Protein AF-A0A839NJA0-F1 (afdb_monomer)

Structure (mmCIF, N/CA/C/O backbone):
data_AF-A0A839NJA0-F1
#
_entry.id   AF-A0A839NJA0-F1
#
loop_
_atom_site.group_PDB
_atom_site.id
_atom_site.type_symbol
_atom_site.label_atom_id
_atom_site.label_alt_id
_atom_site.label_comp_id
_atom_site.label_asym_id
_atom_site.label_entity_id
_atom_site.label_seq_id
_atom_site.pdbx_PDB_ins_code
_atom_site.Cartn_x
_atom_site.Cartn_y
_atom_site.Cartn_z
_atom_site.occupancy
_atom_site.B_iso_or_equiv
_atom_site.auth_seq_id
_atom_site.auth_comp_id
_atom_site.auth_asym_id
_atom_site.auth_atom_id
_atom_site.pdbx_PDB_model_num
ATOM 1 N N . MET A 1 1 ? -8.822 -13.027 13.072 1.00 60.00 1 MET A N 1
ATOM 2 C CA . MET A 1 1 ? -7.854 -13.187 14.183 1.00 60.00 1 MET A CA 1
ATOM 3 C C . MET A 1 1 ? -7.879 -11.912 15.016 1.00 60.00 1 MET A C 1
ATOM 5 O O . MET A 1 1 ? -8.161 -10.870 14.441 1.00 60.00 1 MET A O 1
ATOM 9 N N . LYS A 1 2 ? -7.689 -11.961 16.341 1.00 80.00 2 LYS A N 1
ATOM 10 C CA . LYS A 1 2 ? -7.627 -10.733 17.152 1.00 80.00 2 LYS A CA 1
ATOM 11 C C . LYS A 1 2 ? -6.166 -10.297 17.238 1.00 80.00 2 LYS A C 1
ATOM 13 O O . LYS A 1 2 ? -5.388 -11.033 17.831 1.00 80.00 2 LYS A O 1
ATOM 18 N N . ILE A 1 3 ? -5.838 -9.144 16.656 1.00 85.81 3 ILE A N 1
ATOM 19 C CA . ILE A 1 3 ? -4.495 -8.551 16.714 1.00 85.81 3 ILE A CA 1
ATOM 20 C C . ILE A 1 3 ? -4.146 -8.260 18.179 1.00 85.81 3 ILE A C 1
ATOM 22 O O . ILE A 1 3 ? -4.942 -7.666 18.917 1.00 85.81 3 ILE A O 1
ATOM 26 N N . THR A 1 4 ? -2.989 -8.741 18.619 1.00 93.62 4 THR A N 1
ATOM 27 C CA . THR A 1 4 ? -2.439 -8.460 19.947 1.00 93.62 4 THR A CA 1
ATOM 28 C C . THR A 1 4 ? -1.888 -7.036 20.021 1.00 93.62 4 THR A C 1
ATOM 30 O O . THR A 1 4 ? -1.694 -6.363 19.015 1.00 93.62 4 THR A O 1
ATOM 33 N N . THR A 1 5 ? -1.631 -6.534 21.229 1.00 92.94 5 THR A N 1
ATOM 34 C CA . THR A 1 5 ? -1.050 -5.191 21.389 1.00 92.94 5 THR A CA 1
ATOM 35 C C . THR A 1 5 ? 0.346 -5.083 20.776 1.00 92.94 5 THR A C 1
ATOM 37 O O . THR A 1 5 ? 0.680 -4.024 20.263 1.00 92.94 5 THR A O 1
ATOM 40 N N . GLU A 1 6 ? 1.135 -6.157 20.825 1.00 95.19 6 GLU A N 1
ATOM 41 C CA . GLU A 1 6 ? 2.476 -6.213 20.236 1.00 95.19 6 GLU A CA 1
ATOM 42 C C . GLU A 1 6 ? 2.399 -6.176 18.706 1.00 95.19 6 GLU A C 1
ATOM 44 O O . GLU A 1 6 ? 2.887 -5.222 18.111 1.00 95.19 6 GLU A O 1
ATOM 49 N N . GLU A 1 7 ? 1.636 -7.091 18.091 1.00 95.00 7 GLU A N 1
ATOM 50 C CA . GLU A 1 7 ? 1.405 -7.103 16.635 1.00 95.00 7 GLU A CA 1
ATOM 51 C C . GLU A 1 7 ? 0.850 -5.765 16.130 1.00 95.00 7 GLU A C 1
ATOM 53 O O . GLU A 1 7 ? 1.221 -5.294 15.061 1.00 95.00 7 GLU A O 1
ATOM 58 N N . PHE A 1 8 ? -0.022 -5.113 16.905 1.00 95.38 8 PHE A N 1
ATOM 59 C CA . PHE A 1 8 ? -0.532 -3.795 16.541 1.00 95.38 8 PHE A CA 1
ATOM 60 C C . PHE A 1 8 ? 0.585 -2.749 16.431 1.00 95.38 8 PHE A C 1
ATOM 62 O O . PHE A 1 8 ? 0.567 -1.943 15.502 1.00 95.38 8 PHE A O 1
ATOM 69 N N . GLN A 1 9 ? 1.524 -2.716 17.385 1.00 96.81 9 GLN A N 1
ATOM 70 C CA . GLN A 1 9 ? 2.631 -1.756 17.342 1.00 96.81 9 GLN A CA 1
ATOM 71 C C . GLN A 1 9 ? 3.604 -2.085 16.212 1.00 96.81 9 GLN A C 1
ATOM 73 O O . GLN A 1 9 ? 4.025 -1.164 15.516 1.00 96.81 9 GLN A O 1
ATOM 78 N N . ASP A 1 10 ? 3.895 -3.367 15.994 1.00 96.81 10 ASP A N 1
ATOM 79 C CA . ASP A 1 10 ? 4.786 -3.813 14.922 1.00 96.81 10 ASP A CA 1
ATOM 80 C C . ASP A 1 10 ? 4.216 -3.450 13.549 1.00 96.81 10 ASP A C 1
ATOM 82 O O . ASP A 1 10 ? 4.881 -2.791 12.755 1.00 96.81 10 ASP A O 1
ATOM 86 N N . TYR A 1 11 ? 2.943 -3.769 13.297 1.00 97.12 11 TYR A N 1
ATOM 87 C CA . TYR A 1 11 ? 2.279 -3.409 12.044 1.00 97.12 11 TYR A CA 1
ATOM 88 C C . TYR A 1 11 ? 2.150 -1.902 11.865 1.00 97.12 11 TYR A C 1
ATOM 90 O O . TYR A 1 11 ? 2.289 -1.399 10.754 1.00 97.12 11 TYR A O 1
ATOM 98 N N . LYS A 1 12 ? 1.889 -1.153 12.941 1.00 97.06 12 LYS A N 1
ATOM 99 C CA . LYS A 1 12 ? 1.868 0.308 12.866 1.00 97.06 12 LYS A CA 1
ATOM 100 C C . LYS A 1 12 ? 3.231 0.850 12.428 1.00 97.06 12 LYS A C 1
ATOM 102 O O . LYS A 1 12 ? 3.269 1.696 11.537 1.00 97.06 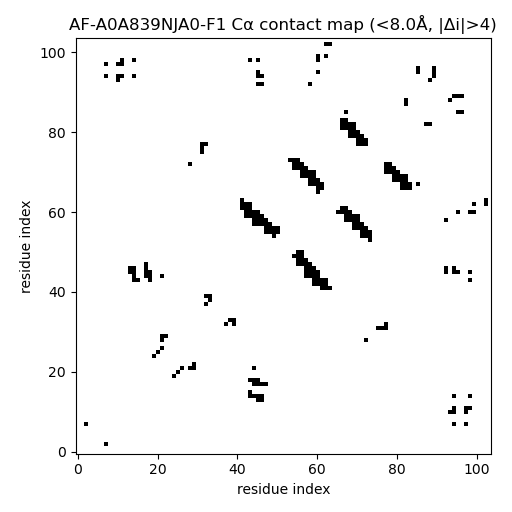12 LYS A O 1
ATOM 107 N N . LEU A 1 13 ? 4.311 0.376 13.049 1.00 97.69 13 LEU A N 1
ATOM 108 C CA . LEU A 1 13 ? 5.670 0.790 12.710 1.00 97.69 13 LEU A CA 1
ATOM 109 C C . LEU A 1 13 ? 6.006 0.421 11.260 1.00 97.69 13 LEU A C 1
ATOM 111 O O . LEU A 1 13 ? 6.471 1.274 10.514 1.00 97.69 13 LEU A O 1
ATOM 115 N N . GLU A 1 14 ? 5.680 -0.801 10.839 1.00 97.56 14 GLU A N 1
ATOM 116 C CA . GLU A 1 14 ? 5.881 -1.269 9.466 1.00 97.56 14 GLU A CA 1
ATOM 117 C C . GLU A 1 14 ? 5.173 -0.364 8.445 1.00 97.56 14 GLU A C 1
ATOM 119 O O . GLU A 1 14 ? 5.789 0.079 7.478 1.00 97.56 14 GLU A O 1
ATOM 124 N N . ILE A 1 15 ? 3.902 -0.014 8.674 1.00 97.50 15 ILE A N 1
ATOM 125 C CA . ILE A 1 15 ? 3.154 0.894 7.790 1.00 97.50 15 ILE A CA 1
ATOM 126 C C . ILE A 1 15 ? 3.828 2.273 7.716 1.00 97.50 15 ILE A C 1
ATOM 128 O O . ILE A 1 15 ? 3.898 2.874 6.639 1.00 97.50 15 ILE A O 1
ATOM 132 N N . GLU A 1 16 ? 4.291 2.806 8.851 1.00 97.19 16 GLU A N 1
ATOM 133 C CA . GLU A 1 16 ? 4.969 4.105 8.920 1.00 97.19 16 GLU A CA 1
ATOM 134 C C . GLU A 1 16 ? 6.290 4.084 8.137 1.00 97.19 16 GLU A C 1
ATOM 136 O O . GLU A 1 16 ? 6.534 4.983 7.328 1.00 97.19 16 GLU A O 1
ATOM 141 N N . GLU A 1 17 ? 7.098 3.039 8.315 1.00 97.81 17 GLU A N 1
ATOM 142 C CA . GLU A 1 17 ? 8.369 2.842 7.617 1.00 97.81 17 GLU A CA 1
ATOM 143 C C . GLU A 1 17 ? 8.164 2.645 6.111 1.00 97.81 17 GLU A C 1
ATOM 145 O O . GLU A 1 17 ? 8.763 3.367 5.313 1.00 97.81 17 GLU A O 1
ATOM 150 N N . LEU A 1 18 ? 7.261 1.750 5.703 1.00 98.06 18 LEU A N 1
ATOM 151 C CA . LEU A 1 18 ? 6.937 1.509 4.294 1.00 98.06 18 LEU A CA 1
ATOM 152 C C . LEU A 1 18 ? 6.403 2.769 3.608 1.00 98.06 18 LEU A C 1
ATOM 154 O O . LEU A 1 18 ? 6.801 3.098 2.488 1.00 98.06 18 LEU A O 1
ATOM 158 N N . THR A 1 19 ? 5.523 3.514 4.280 1.00 97.38 19 THR A N 1
ATOM 159 C CA . THR A 1 19 ? 4.992 4.769 3.735 1.00 97.3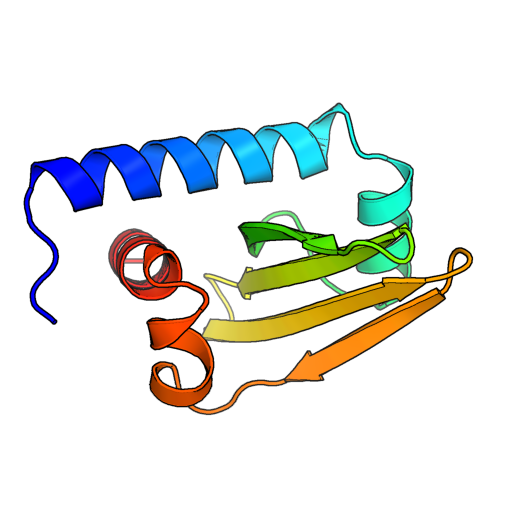8 19 THR A CA 1
ATOM 160 C C . THR A 1 19 ? 6.101 5.818 3.603 1.00 97.38 19 THR A C 1
ATOM 162 O O . THR A 1 19 ? 6.158 6.528 2.596 1.00 97.38 19 THR A O 1
ATOM 165 N N . ALA A 1 20 ? 7.018 5.898 4.572 1.00 97.50 20 ALA A N 1
ATOM 166 C CA . ALA A 1 20 ? 8.167 6.796 4.504 1.00 97.50 20 ALA A CA 1
ATOM 167 C C . ALA A 1 20 ? 9.132 6.421 3.367 1.00 97.50 20 ALA A C 1
ATOM 169 O O . ALA A 1 20 ? 9.566 7.313 2.632 1.00 97.50 20 ALA A O 1
ATOM 170 N N . LEU A 1 21 ? 9.419 5.130 3.174 1.00 97.94 21 LEU A N 1
ATOM 171 C CA . LEU A 1 21 ? 10.233 4.624 2.065 1.00 97.94 21 LEU A CA 1
ATOM 172 C C . LEU A 1 21 ? 9.594 4.966 0.718 1.00 97.94 21 LEU A C 1
ATOM 174 O O . LEU A 1 21 ? 10.253 5.544 -0.147 1.00 97.94 21 LEU A O 1
ATOM 178 N N . LEU A 1 22 ? 8.288 4.726 0.562 1.00 97.69 22 LEU A N 1
ATOM 179 C CA . LEU A 1 22 ? 7.551 5.100 -0.646 1.00 97.69 22 LEU A CA 1
ATOM 180 C C . LEU A 1 22 ? 7.637 6.604 -0.940 1.00 97.69 22 LEU A C 1
ATOM 182 O O . LEU A 1 22 ? 7.723 7.023 -2.094 1.00 97.69 22 LEU A O 1
ATOM 186 N N . HIS A 1 23 ? 7.595 7.449 0.090 1.00 96.25 23 HIS A N 1
ATOM 187 C CA . HIS A 1 23 ? 7.614 8.899 -0.098 1.00 96.25 23 HIS A CA 1
ATOM 188 C C . HIS A 1 23 ? 9.002 9.452 -0.414 1.00 96.25 23 HIS A C 1
ATOM 190 O O . HIS A 1 23 ? 9.085 10.409 -1.197 1.00 96.25 23 HIS A O 1
ATOM 196 N N . ASN A 1 24 ? 10.051 8.869 0.168 1.00 97.12 24 ASN A N 1
ATOM 197 C CA . ASN A 1 24 ? 11.382 9.475 0.229 1.00 97.12 24 ASN A CA 1
ATOM 198 C C . ASN A 1 24 ? 12.476 8.706 -0.521 1.00 97.12 24 ASN A C 1
ATOM 200 O O . ASN A 1 24 ? 13.505 9.307 -0.818 1.00 97.12 24 ASN A O 1
ATOM 204 N N . GLU A 1 25 ? 12.280 7.420 -0.816 1.00 97.38 25 GLU A N 1
ATOM 205 C CA . GLU A 1 25 ? 13.335 6.552 -1.358 1.00 97.38 25 GLU A CA 1
ATOM 206 C C . GLU A 1 25 ? 12.888 5.790 -2.612 1.00 97.38 25 GLU A C 1
ATOM 208 O O . GLU A 1 25 ? 13.611 5.766 -3.609 1.00 97.38 25 GLU A O 1
ATOM 213 N N . TRP A 1 26 ? 11.683 5.215 -2.621 1.00 96.75 26 TRP A N 1
ATOM 214 C CA . TRP A 1 26 ? 11.182 4.388 -3.728 1.00 96.75 26 TRP A CA 1
ATOM 215 C C . TRP A 1 26 ? 10.519 5.229 -4.821 1.00 96.75 26 TRP A C 1
ATOM 217 O O . TRP A 1 26 ? 9.323 5.120 -5.104 1.00 96.75 26 TRP A O 1
ATOM 227 N N . PHE A 1 27 ? 11.310 6.110 -5.436 1.00 96.19 27 PHE A N 1
ATOM 228 C CA . PHE A 1 27 ? 10.824 7.077 -6.420 1.00 96.19 27 PHE A CA 1
ATOM 229 C C . PHE A 1 27 ? 10.189 6.433 -7.656 1.00 96.19 27 PHE A C 1
ATOM 231 O O . PHE A 1 27 ? 9.221 6.983 -8.178 1.00 96.19 27 PHE A O 1
ATOM 238 N N . ASP A 1 28 ? 10.683 5.280 -8.107 1.00 95.19 28 ASP A N 1
ATOM 239 C CA . ASP A 1 28 ? 10.135 4.593 -9.282 1.00 95.19 28 ASP A CA 1
ATOM 240 C C . ASP A 1 28 ? 8.704 4.104 -9.016 1.00 95.19 28 ASP A C 1
ATOM 242 O O . ASP A 1 28 ? 7.774 4.495 -9.728 1.00 95.19 28 ASP A O 1
ATOM 246 N N . LEU A 1 29 ? 8.492 3.372 -7.916 1.00 96.44 29 LEU A N 1
ATOM 247 C CA . LEU A 1 29 ? 7.163 2.943 -7.470 1.00 96.44 29 LEU A CA 1
ATOM 248 C C . LEU A 1 29 ? 6.238 4.142 -7.209 1.00 96.44 29 LEU A C 1
ATOM 250 O O . LEU A 1 29 ? 5.097 4.173 -7.677 1.00 96.44 29 LEU A O 1
ATOM 254 N N . LYS A 1 30 ? 6.739 5.175 -6.520 1.00 96.81 30 LYS A N 1
ATOM 255 C CA . LYS A 1 30 ? 6.009 6.427 -6.275 1.00 96.81 30 LYS A CA 1
ATOM 256 C C . LYS A 1 30 ? 5.503 7.053 -7.576 1.00 96.81 30 LYS A C 1
ATOM 258 O O . LYS A 1 30 ? 4.334 7.430 -7.668 1.00 96.81 30 LYS A O 1
ATOM 263 N N . ASN A 1 31 ? 6.367 7.154 -8.583 1.00 96.38 31 ASN A N 1
ATOM 264 C CA . ASN A 1 31 ? 6.031 7.736 -9.878 1.00 96.38 31 ASN A CA 1
ATOM 265 C C . ASN A 1 31 ? 5.020 6.877 -10.646 1.00 96.38 31 ASN A C 1
ATOM 267 O O . ASN A 1 31 ? 4.108 7.436 -11.260 1.00 96.38 31 ASN A O 1
ATOM 271 N N . LEU A 1 32 ? 5.125 5.545 -10.583 1.00 96.81 32 LEU A N 1
ATOM 272 C CA . LEU A 1 32 ? 4.145 4.632 -11.181 1.00 96.81 32 LEU A CA 1
ATOM 273 C C . LEU A 1 32 ? 2.754 4.806 -10.556 1.00 96.81 32 LEU A C 1
ATOM 275 O O . LEU A 1 32 ? 1.763 4.926 -11.281 1.00 96.81 32 LEU A O 1
ATOM 279 N N . ILE A 1 33 ? 2.678 4.889 -9.226 1.00 95.44 33 ILE A N 1
ATOM 280 C CA . ILE A 1 33 ? 1.423 5.083 -8.488 1.00 95.44 33 ILE A CA 1
ATOM 281 C C . ILE A 1 33 ? 0.783 6.439 -8.839 1.00 95.44 33 ILE A C 1
ATOM 283 O O . ILE A 1 33 ? -0.396 6.495 -9.196 1.00 95.44 33 ILE A O 1
ATOM 287 N N . ILE A 1 34 ? 1.561 7.529 -8.815 1.00 95.12 34 ILE A N 1
ATOM 288 C CA . ILE A 1 34 ? 1.068 8.880 -9.147 1.00 95.12 34 ILE A CA 1
ATOM 289 C C . ILE A 1 34 ? 0.603 8.960 -10.607 1.00 95.12 34 ILE A C 1
ATOM 291 O O . ILE A 1 34 ? -0.436 9.556 -10.889 1.00 95.12 34 ILE A O 1
ATOM 295 N N . SER A 1 35 ? 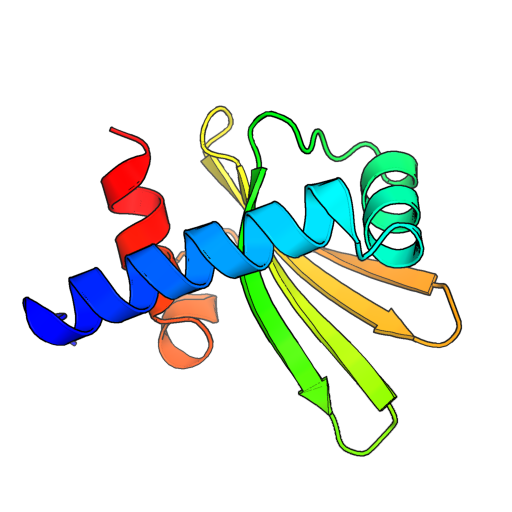1.329 8.329 -11.535 1.00 95.56 35 SER A N 1
ATOM 296 C CA . SER A 1 35 ? 0.973 8.316 -12.964 1.00 95.56 35 SER A CA 1
ATOM 297 C C . SER A 1 35 ? -0.355 7.602 -13.241 1.00 95.56 35 SER A C 1
ATOM 299 O O . SER A 1 35 ? -0.982 7.850 -14.268 1.00 95.56 35 SER A O 1
ATOM 301 N N . ASN A 1 36 ? -0.817 6.765 -12.309 1.00 92.75 36 ASN A N 1
ATOM 302 C CA . ASN A 1 36 ? -2.123 6.109 -12.342 1.00 92.75 36 ASN A CA 1
ATOM 303 C C . ASN A 1 36 ? -3.200 6.862 -11.537 1.00 92.75 36 ASN A C 1
ATOM 305 O O . ASN A 1 36 ? -4.228 6.290 -11.182 1.00 92.75 36 ASN A O 1
ATOM 309 N N . ASN A 1 37 ? -3.000 8.160 -11.285 1.00 91.69 37 ASN A N 1
ATOM 310 C CA . ASN A 1 37 ? -3.936 9.060 -10.600 1.00 91.69 37 ASN A CA 1
ATOM 311 C C . ASN A 1 37 ? -4.232 8.701 -9.133 1.00 91.69 37 ASN A C 1
ATOM 313 O O . ASN A 1 37 ? -5.266 9.101 -8.593 1.00 91.69 37 ASN A O 1
ATOM 317 N N . ILE A 1 38 ? -3.328 7.987 -8.461 1.00 91.25 38 ILE A N 1
ATOM 318 C CA . ILE A 1 38 ? -3.453 7.712 -7.028 1.00 91.25 38 ILE A CA 1
ATOM 319 C C . ILE A 1 38 ? -2.787 8.845 -6.240 1.00 91.25 38 ILE A C 1
ATOM 321 O O . ILE A 1 38 ? -1.607 9.151 -6.419 1.00 91.25 38 ILE A O 1
ATOM 325 N N . ASN A 1 39 ? -3.539 9.461 -5.326 1.00 89.19 39 ASN A N 1
ATOM 326 C CA . ASN A 1 39 ? -3.015 10.500 -4.443 1.00 89.19 39 ASN A CA 1
ATOM 327 C C . ASN A 1 39 ? -2.278 9.886 -3.239 1.00 89.19 39 ASN A C 1
ATOM 329 O O . ASN A 1 39 ? -2.906 9.309 -2.351 1.00 89.19 39 ASN A O 1
ATOM 333 N N . LEU A 1 40 ? -0.959 10.071 -3.175 1.00 90.88 40 LEU A N 1
ATOM 334 C CA . LEU A 1 40 ? -0.112 9.537 -2.104 1.00 90.88 40 LEU A CA 1
ATOM 335 C C . LEU A 1 40 ? -0.118 10.334 -0.793 1.00 90.88 40 LEU A C 1
ATOM 337 O O . LEU A 1 40 ? 0.273 9.781 0.228 1.00 90.88 40 LEU A O 1
ATOM 341 N N . GLU A 1 41 ? -0.593 11.583 -0.764 1.00 89.19 41 GLU A N 1
ATOM 342 C CA . GLU A 1 41 ? -0.610 12.385 0.476 1.00 89.19 41 GLU A CA 1
ATOM 343 C C . GLU A 1 41 ? -1.500 11.770 1.563 1.00 89.19 41 GLU A C 1
ATOM 345 O O . GLU A 1 41 ? -1.324 12.021 2.754 1.00 89.19 41 GLU A O 1
ATOM 350 N N . ARG A 1 42 ? -2.499 10.984 1.148 1.00 86.25 42 ARG A N 1
ATOM 351 C CA . ARG A 1 42 ? -3.503 10.376 2.033 1.00 86.25 42 ARG A CA 1
ATOM 352 C C . ARG A 1 42 ? -3.546 8.857 1.934 1.00 86.25 42 ARG A C 1
ATOM 354 O O . ARG A 1 42 ? -4.461 8.241 2.481 1.00 86.25 42 ARG A O 1
ATOM 361 N N . THR A 1 43 ? -2.563 8.282 1.253 1.00 94.38 43 THR A N 1
ATOM 362 C CA . THR A 1 43 ? -2.461 6.847 1.017 1.00 94.38 43 THR A CA 1
ATOM 363 C C . THR A 1 43 ? -1.296 6.289 1.816 1.00 94.38 43 THR A C 1
ATOM 365 O O . THR A 1 43 ? -0.186 6.811 1.753 1.00 94.38 43 THR A O 1
ATOM 368 N N . LEU A 1 44 ? -1.577 5.240 2.579 1.00 96.38 44 LEU A N 1
ATOM 369 C CA . LEU A 1 44 ? -0.588 4.455 3.302 1.00 96.38 44 LEU A CA 1
ATOM 370 C C . LEU A 1 44 ? -0.153 3.274 2.439 1.00 96.38 44 LEU A C 1
ATOM 372 O O . LEU A 1 44 ? -0.998 2.654 1.786 1.00 96.38 44 LEU A O 1
ATOM 376 N N . LEU A 1 45 ? 1.139 2.949 2.475 1.00 97.75 45 LEU A N 1
ATOM 377 C CA . LEU A 1 45 ? 1.633 1.663 1.996 1.00 97.75 45 LEU A CA 1
ATOM 378 C C . LEU A 1 45 ? 1.517 0.663 3.146 1.00 97.75 45 LEU A C 1
ATOM 380 O O . LEU A 1 45 ? 2.258 0.736 4.118 1.00 97.75 45 LEU A O 1
ATOM 384 N N . VAL A 1 46 ? 0.519 -0.210 3.052 1.00 97.38 46 VAL A N 1
ATOM 385 C CA . VAL A 1 46 ? 0.109 -1.119 4.130 1.00 97.38 46 VAL A CA 1
ATOM 386 C C . VAL A 1 46 ? 0.980 -2.366 4.187 1.00 97.38 46 VAL A C 1
ATOM 388 O O . VAL A 1 46 ? 1.213 -2.903 5.262 1.00 97.38 46 VAL A O 1
ATOM 391 N N . GLY A 1 47 ? 1.457 -2.821 3.036 1.00 96.94 47 GLY A N 1
ATOM 392 C CA . GLY A 1 47 ? 2.381 -3.937 2.945 1.00 96.94 47 GLY A CA 1
ATOM 393 C C . GLY A 1 47 ? 3.055 -3.958 1.587 1.00 96.94 47 GLY A C 1
ATOM 394 O O . GLY A 1 47 ? 2.513 -3.440 0.604 1.00 96.94 47 GLY A O 1
ATOM 395 N N . TYR A 1 48 ? 4.239 -4.553 1.555 1.00 97.75 48 TYR A N 1
ATOM 396 C CA . TYR A 1 48 ? 5.075 -4.676 0.372 1.00 97.75 48 TYR A CA 1
ATOM 397 C C . TYR A 1 48 ? 5.875 -5.974 0.451 1.00 97.75 48 TYR A C 1
ATOM 399 O O . TYR A 1 48 ? 6.424 -6.298 1.503 1.00 97.75 48 TYR A O 1
ATOM 407 N N . TYR A 1 49 ? 5.974 -6.697 -0.658 1.00 95.88 49 TYR A N 1
ATOM 408 C CA . TYR A 1 49 ? 6.932 -7.784 -0.813 1.00 95.88 49 TYR A CA 1
ATOM 409 C C . TYR A 1 49 ? 7.336 -7.937 -2.280 1.00 95.88 49 TYR A C 1
ATOM 411 O O . TYR A 1 49 ? 6.592 -7.567 -3.185 1.00 95.88 49 TYR A O 1
ATOM 419 N N . GLU A 1 50 ? 8.505 -8.521 -2.511 1.00 96.19 50 GLU A N 1
ATOM 420 C CA . GLU A 1 50 ? 8.972 -8.927 -3.836 1.00 96.19 50 GLU A CA 1
ATOM 421 C C . GLU A 1 50 ? 8.959 -10.456 -3.901 1.00 96.19 50 GLU A C 1
ATOM 423 O O . GLU A 1 50 ? 9.391 -11.128 -2.957 1.00 96.19 50 GLU A O 1
ATOM 428 N N . ASP A 1 51 ? 8.406 -11.020 -4.972 1.00 96.00 51 ASP A N 1
ATOM 429 C CA . ASP A 1 51 ? 8.399 -12.467 -5.167 1.00 96.00 51 ASP A CA 1
ATOM 430 C C . ASP A 1 51 ? 9.698 -12.982 -5.815 1.00 96.00 51 ASP A C 1
ATOM 432 O O . ASP A 1 51 ? 10.606 -12.232 -6.172 1.00 96.00 51 ASP A O 1
ATOM 436 N N . ALA A 1 52 ? 9.807 -14.304 -5.964 1.00 96.38 52 ALA A N 1
ATOM 437 C CA . ALA A 1 52 ? 11.003 -14.941 -6.516 1.00 96.38 52 ALA A CA 1
ATOM 438 C C . ALA A 1 52 ? 11.272 -14.600 -7.997 1.00 96.38 52 ALA A C 1
ATOM 440 O O . ALA A 1 52 ? 12.364 -14.883 -8.492 1.00 96.38 52 ALA A O 1
ATOM 441 N N . GLU A 1 53 ? 10.293 -14.036 -8.707 1.00 95.12 53 GLU A N 1
ATOM 442 C CA . GLU A 1 53 ? 10.409 -13.615 -10.105 1.00 95.12 53 GLU A CA 1
ATOM 443 C C . GLU A 1 53 ? 10.792 -12.129 -10.230 1.00 95.12 53 GLU A C 1
ATOM 445 O O . GLU A 1 53 ? 10.939 -11.624 -11.346 1.00 95.12 53 GLU A O 1
ATOM 450 N N . GLY A 1 54 ? 10.992 -11.439 -9.102 1.00 94.44 54 GLY A N 1
ATOM 451 C CA . GLY A 1 54 ? 11.318 -10.016 -9.049 1.00 94.44 54 GLY A CA 1
ATOM 452 C C . GLY A 1 54 ? 10.113 -9.112 -9.302 1.00 94.44 54 GLY A C 1
ATOM 453 O O . GLY A 1 54 ? 10.268 -7.974 -9.746 1.00 94.44 54 GLY A O 1
ATOM 454 N N . LYS A 1 55 ? 8.896 -9.628 -9.105 1.00 97.06 55 LYS A N 1
ATOM 455 C CA . LYS A 1 55 ? 7.674 -8.836 -9.192 1.00 97.06 55 LYS A CA 1
ATOM 456 C C . LYS A 1 55 ? 7.349 -8.275 -7.814 1.00 97.06 55 LYS A C 1
ATOM 458 O O . LYS A 1 55 ? 7.308 -9.000 -6.819 1.00 97.06 55 LYS A O 1
ATOM 463 N N . GLU A 1 56 ? 7.098 -6.974 -7.776 1.00 97.69 56 GLU A N 1
ATOM 464 C CA . GLU A 1 56 ? 6.745 -6.265 -6.552 1.00 97.69 56 GLU A CA 1
ATOM 465 C C . GLU A 1 56 ? 5.234 -6.332 -6.344 1.00 97.69 56 GLU A C 1
ATOM 467 O O . GLU A 1 56 ? 4.451 -6.099 -7.267 1.00 97.69 56 GLU A O 1
ATOM 472 N N . HIS A 1 57 ? 4.816 -6.603 -5.118 1.00 97.62 57 HIS A N 1
ATOM 473 C CA . HIS A 1 57 ? 3.422 -6.661 -4.707 1.00 97.62 57 HIS A CA 1
ATOM 474 C C . HIS A 1 57 ? 3.220 -5.766 -3.502 1.00 97.62 57 HIS A C 1
ATOM 476 O O . HIS A 1 57 ? 4.078 -5.674 -2.625 1.00 97.62 57 HIS A O 1
ATOM 482 N N . GLY A 1 58 ? 2.042 -5.170 -3.390 1.00 97.38 58 GLY A N 1
ATOM 483 C CA . GLY A 1 58 ? 1.705 -4.452 -2.176 1.00 97.38 58 GLY A CA 1
ATOM 484 C C . GLY A 1 58 ? 0.265 -3.999 -2.107 1.00 97.38 58 GLY A C 1
ATOM 485 O O . GLY A 1 58 ? -0.541 -4.219 -3.014 1.00 97.38 58 GLY A O 1
ATOM 486 N N . LEU A 1 59 ? -0.048 -3.364 -0.985 1.00 98.06 59 LEU A N 1
ATOM 487 C CA . LEU A 1 59 ? -1.388 -2.909 -0.666 1.00 98.06 59 LEU A CA 1
ATOM 488 C C . LEU A 1 59 ? -1.357 -1.435 -0.270 1.00 98.06 59 LEU A C 1
ATOM 490 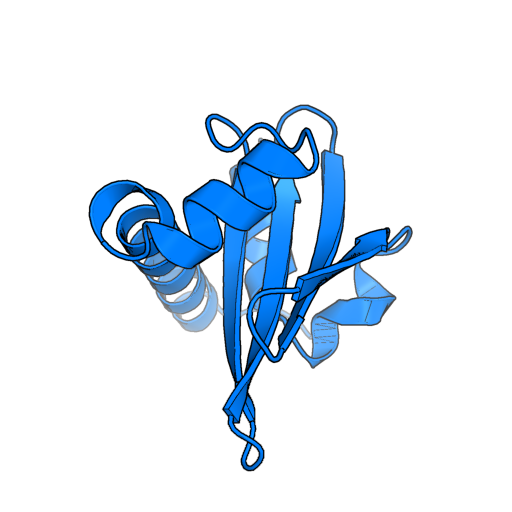O O . LEU A 1 59 ? -0.629 -1.030 0.633 1.00 98.06 59 LEU A O 1
ATOM 494 N N . LEU A 1 60 ? -2.167 -0.634 -0.945 1.00 97.38 60 LEU A N 1
ATOM 495 C CA . LEU A 1 60 ? -2.367 0.779 -0.667 1.00 97.38 60 LEU A CA 1
ATOM 496 C C . LEU A 1 60 ? -3.727 0.970 -0.003 1.00 97.38 60 LEU A C 1
ATOM 498 O O . LEU A 1 60 ? -4.735 0.441 -0.474 1.00 97.38 60 LEU A O 1
ATOM 502 N N . TYR A 1 61 ? -3.764 1.779 1.050 1.00 96.44 61 TYR A N 1
ATOM 503 C CA . TYR A 1 61 ? -5.005 2.176 1.708 1.00 96.44 61 TYR A CA 1
ATOM 504 C C . TYR A 1 61 ? -5.124 3.695 1.745 1.00 96.44 61 TYR A C 1
ATOM 506 O O . TYR A 1 61 ? -4.283 4.382 2.330 1.00 96.44 61 TYR A O 1
ATOM 514 N N . ASN A 1 62 ? -6.174 4.232 1.123 1.00 93.69 62 ASN A N 1
ATOM 515 C CA . ASN A 1 62 ? -6.464 5.658 1.167 1.00 93.69 62 ASN A CA 1
ATOM 516 C C . ASN A 1 62 ? -7.401 5.972 2.332 1.00 93.69 62 ASN A C 1
ATOM 518 O O . ASN A 1 62 ? -8.579 5.622 2.312 1.00 93.69 62 ASN A O 1
ATOM 522 N N . LYS A 1 63 ? -6.887 6.708 3.319 1.00 90.12 63 LYS A N 1
ATOM 523 C CA . LYS A 1 63 ? -7.616 7.030 4.554 1.00 90.12 63 LYS A CA 1
ATOM 524 C C . LYS A 1 63 ? -8.808 7.964 4.348 1.00 90.12 63 LYS A C 1
ATOM 526 O O . LYS A 1 63 ? -9.718 7.980 5.162 1.00 90.12 63 LYS A O 1
ATOM 531 N N . LYS A 1 64 ? -8.786 8.801 3.306 1.00 87.31 64 LYS A N 1
ATOM 532 C CA . LYS A 1 64 ? -9.829 9.811 3.072 1.00 87.31 64 LYS A CA 1
ATOM 533 C C . LYS A 1 64 ? -11.023 9.216 2.345 1.00 87.31 64 LYS A C 1
ATOM 535 O O . LYS A 1 64 ? -12.161 9.449 2.733 1.00 87.31 64 LYS A O 1
ATOM 540 N N . ASP A 1 65 ? -10.729 8.522 1.257 1.00 88.38 65 ASP A N 1
ATOM 541 C CA . ASP A 1 65 ? -11.735 8.002 0.341 1.00 88.38 65 ASP A CA 1
ATOM 542 C C . ASP A 1 65 ? -12.108 6.549 0.693 1.00 88.38 65 ASP A C 1
ATOM 544 O O . ASP A 1 65 ? -13.013 5.984 0.087 1.00 88.38 65 ASP A O 1
ATOM 548 N N . ASN A 1 66 ? -11.436 5.972 1.702 1.00 89.62 66 ASN A N 1
ATOM 549 C CA . ASN A 1 66 ? -11.664 4.642 2.263 1.00 89.62 66 ASN A CA 1
ATOM 550 C C . ASN A 1 66 ? -11.691 3.537 1.196 1.00 89.62 66 ASN A C 1
ATOM 552 O O . ASN A 1 66 ? -12.572 2.679 1.187 1.00 89.62 66 ASN A O 1
ATOM 556 N N . PHE A 1 67 ? -10.726 3.579 0.276 1.00 93.00 67 PHE A N 1
ATOM 557 C CA . PHE A 1 67 ? -10.535 2.534 -0.724 1.00 93.00 67 PHE A CA 1
ATOM 558 C C . PHE A 1 67 ? -9.218 1.796 -0.497 1.00 93.00 67 PHE A C 1
ATOM 560 O O . PHE A 1 67 ? -8.244 2.349 0.029 1.00 93.00 67 PHE A O 1
ATOM 567 N N . ILE A 1 68 ? -9.196 0.549 -0.955 1.00 96.00 68 ILE A N 1
ATOM 568 C CA . ILE A 1 68 ? -8.047 -0.346 -0.896 1.00 96.00 68 ILE A CA 1
ATOM 569 C C . ILE A 1 68 ? -7.655 -0.693 -2.332 1.00 96.00 68 ILE A C 1
ATOM 571 O O . ILE A 1 68 ? -8.508 -1.058 -3.144 1.00 96.00 68 ILE A O 1
ATOM 575 N N . LEU A 1 69 ? -6.367 -0.579 -2.647 1.00 97.12 69 LEU A N 1
ATOM 576 C CA . LEU A 1 69 ? -5.810 -1.007 -3.927 1.00 97.12 69 LEU A CA 1
ATOM 577 C C . LEU A 1 69 ? -4.697 -2.014 -3.678 1.00 97.12 69 LEU A C 1
ATOM 579 O O . LEU A 1 69 ? -3.721 -1.702 -2.999 1.00 97.12 69 LEU A O 1
ATOM 583 N N . LYS A 1 70 ? -4.803 -3.192 -4.286 1.00 97.62 70 LYS A N 1
ATOM 584 C CA . LYS A 1 70 ? -3.657 -4.082 -4.460 1.00 97.62 70 LYS A CA 1
ATOM 585 C C . LYS A 1 70 ? -2.901 -3.646 -5.708 1.00 97.62 70 LYS A C 1
ATOM 5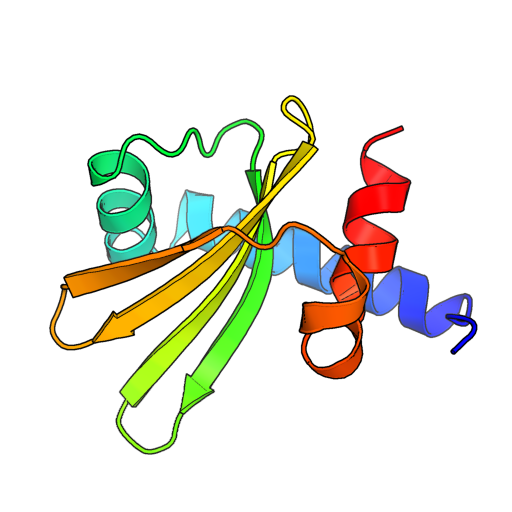87 O O . LYS A 1 70 ? -3.526 -3.408 -6.745 1.00 97.62 70 LYS A O 1
ATOM 592 N N . PHE A 1 71 ? -1.582 -3.538 -5.613 1.00 97.44 71 PHE A N 1
ATOM 593 C CA . PHE A 1 71 ? -0.736 -3.281 -6.768 1.00 97.44 71 PHE A CA 1
ATOM 594 C C . PHE A 1 71 ? 0.226 -4.426 -7.023 1.00 97.44 71 PHE A C 1
ATOM 596 O O . PHE A 1 71 ? 0.625 -5.155 -6.116 1.00 97.44 71 PHE A O 1
ATOM 603 N N . GLU A 1 72 ? 0.604 -4.525 -8.284 1.00 98.00 72 GLU A N 1
ATOM 604 C CA . GLU A 1 72 ? 1.612 -5.437 -8.776 1.00 98.00 72 GLU A CA 1
ATOM 605 C C . GLU A 1 72 ? 2.484 -4.684 -9.781 1.00 98.00 72 GLU A C 1
ATOM 607 O O . GLU A 1 72 ? 1.947 -4.106 -10.730 1.00 98.00 72 GLU A O 1
ATOM 612 N N . VAL A 1 73 ? 3.802 -4.670 -9.585 1.00 97.88 73 VAL A N 1
ATOM 613 C CA . VAL A 1 73 ? 4.754 -4.046 -10.507 1.00 97.88 73 VAL A CA 1
ATOM 614 C C . VAL A 1 73 ? 5.652 -5.101 -11.127 1.00 97.88 73 VAL A C 1
ATOM 616 O O . VAL A 1 73 ? 6.314 -5.874 -10.440 1.00 97.88 73 VAL A O 1
ATOM 619 N N . PHE A 1 74 ? 5.695 -5.110 -12.458 1.00 96.75 74 PHE A N 1
ATOM 620 C CA . PHE A 1 74 ? 6.609 -5.955 -13.213 1.00 96.75 74 PHE A CA 1
ATOM 621 C C . PHE A 1 74 ? 7.048 -5.252 -14.494 1.00 96.75 74 PHE A C 1
ATOM 623 O O . PHE A 1 74 ? 6.226 -4.680 -15.214 1.00 96.75 74 PHE A O 1
ATOM 630 N N . ASN A 1 75 ? 8.348 -5.285 -14.795 1.00 94.31 75 ASN A N 1
ATOM 631 C CA . ASN A 1 75 ? 8.927 -4.613 -15.965 1.00 94.31 75 ASN A CA 1
ATOM 632 C C . ASN A 1 75 ? 8.473 -3.146 -16.105 1.00 94.31 75 ASN A C 1
ATOM 634 O O . ASN A 1 75 ? 8.087 -2.717 -17.194 1.00 94.31 75 ASN A O 1
ATOM 638 N N . ASN A 1 76 ? 8.480 -2.390 -15.001 1.00 91.50 76 ASN A N 1
ATOM 639 C CA . ASN A 1 76 ? 8.072 -0.980 -14.950 1.00 91.50 76 ASN A CA 1
ATOM 640 C C . ASN A 1 76 ? 6.606 -0.711 -15.362 1.00 91.50 76 ASN A C 1
ATOM 642 O O . ASN A 1 76 ? 6.260 0.395 -15.774 1.00 91.50 76 ASN A O 1
ATOM 646 N N . ASN A 1 77 ? 5.741 -1.723 -15.272 1.00 94.62 77 ASN A N 1
ATOM 647 C CA . ASN A 1 77 ? 4.298 -1.586 -15.441 1.00 94.62 77 ASN A CA 1
ATOM 648 C C . ASN A 1 77 ? 3.614 -1.907 -14.120 1.00 94.62 77 ASN A C 1
ATOM 650 O O . ASN A 1 77 ? 3.960 -2.900 -13.487 1.00 94.62 77 ASN A O 1
ATOM 654 N N . ILE A 1 78 ? 2.633 -1.091 -13.743 1.00 96.75 78 ILE A N 1
ATOM 655 C CA . ILE A 1 78 ? 1.821 -1.298 -12.545 1.00 96.75 78 ILE A CA 1
ATOM 656 C C . ILE A 1 78 ? 0.422 -1.776 -12.938 1.00 96.75 78 ILE A C 1
ATOM 658 O O . ILE A 1 78 ? -0.240 -1.167 -13.778 1.00 96.75 78 ILE A O 1
ATOM 662 N N . SER A 1 79 ? -0.024 -2.861 -12.314 1.00 97.56 79 SER A N 1
ATOM 663 C CA . SER A 1 79 ? -1.409 -3.325 -12.346 1.00 97.56 79 SER A CA 1
ATOM 664 C C . SER A 1 79 ? -2.063 -2.997 -11.012 1.00 97.56 79 SER A C 1
ATOM 666 O O . SER A 1 79 ? -1.481 -3.249 -9.961 1.00 97.56 79 SER A O 1
ATOM 668 N N . LEU A 1 80 ? -3.267 -2.431 -11.052 1.00 96.88 80 LEU A N 1
ATOM 669 C CA . LEU A 1 80 ? -4.014 -2.005 -9.871 1.00 96.88 80 LEU A CA 1
ATOM 670 C C . LEU A 1 80 ? -5.341 -2.752 -9.812 1.00 96.88 80 LEU A C 1
ATOM 672 O O . LEU A 1 80 ? -6.088 -2.770 -10.788 1.00 96.88 80 LEU A O 1
ATOM 676 N N . THR A 1 81 ? -5.635 -3.343 -8.659 1.00 97.25 81 THR A N 1
ATOM 677 C CA . THR A 1 81 ? -6.892 -4.045 -8.395 1.00 97.25 81 THR A CA 1
ATOM 678 C C . THR A 1 81 ? -7.568 -3.409 -7.192 1.00 97.25 81 THR A C 1
ATOM 680 O O . THR A 1 81 ? -6.998 -3.395 -6.101 1.00 97.25 81 THR A O 1
ATOM 683 N N . SER A 1 82 ? -8.773 -2.874 -7.387 1.00 96.25 82 SER A N 1
ATOM 684 C CA . SER A 1 82 ? -9.608 -2.407 -6.280 1.00 96.25 82 SER A CA 1
ATOM 685 C C . SER A 1 82 ? -10.106 -3.584 -5.459 1.00 96.25 82 SER A C 1
ATOM 687 O O . SER A 1 82 ? -10.540 -4.585 -6.024 1.00 96.25 82 SER A O 1
ATOM 689 N N . ILE A 1 83 ? -10.043 -3.439 -4.140 1.00 96.25 83 ILE A N 1
ATOM 690 C CA . ILE A 1 83 ? -10.529 -4.430 -3.184 1.00 96.25 83 ILE A CA 1
ATOM 691 C C . ILE A 1 83 ? -11.729 -3.831 -2.456 1.00 96.25 83 ILE A 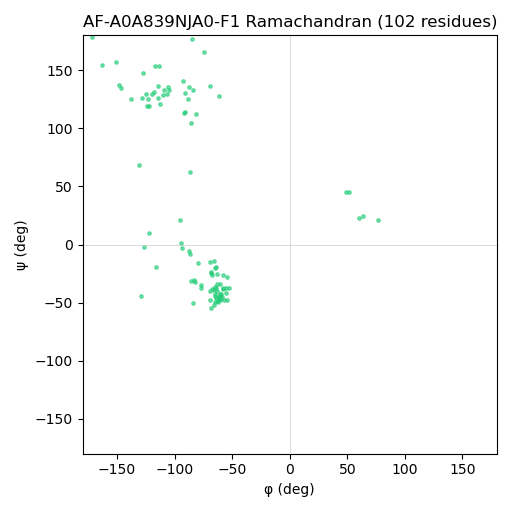C 1
ATOM 693 O O . ILE A 1 83 ? -11.610 -2.777 -1.825 1.00 96.25 83 ILE A O 1
ATOM 697 N N . ASP A 1 84 ? -12.875 -4.501 -2.554 1.00 90.44 84 ASP A N 1
ATOM 698 C CA . ASP A 1 84 ? -14.136 -4.014 -1.993 1.00 90.44 84 ASP A CA 1
ATOM 699 C C . ASP A 1 84 ? -14.291 -4.416 -0.523 1.00 90.44 84 ASP A C 1
ATOM 701 O O . ASP A 1 84 ? -14.905 -3.688 0.264 1.00 90.44 84 ASP A O 1
ATOM 705 N N . GLN A 1 85 ? -13.740 -5.570 -0.129 1.00 88.12 85 GLN A N 1
ATOM 706 C CA . GLN A 1 85 ? -13.860 -6.081 1.229 1.00 88.12 85 GLN A CA 1
ATOM 707 C C . GLN A 1 85 ? -12.495 -6.361 1.870 1.00 88.12 85 GLN A C 1
ATOM 709 O O . GLN A 1 85 ? -11.651 -7.078 1.342 1.00 88.12 85 GLN A O 1
ATOM 714 N N . VAL A 1 86 ? -12.301 -5.837 3.083 1.00 87.75 86 VAL A N 1
ATOM 715 C CA . VAL A 1 86 ? -11.063 -5.975 3.880 1.00 87.75 86 VAL A CA 1
ATOM 716 C C . VAL A 1 86 ? -10.625 -7.435 4.041 1.00 87.75 86 VAL A C 1
ATOM 718 O O . VAL A 1 86 ? -9.435 -7.734 4.024 1.00 87.75 86 VAL A O 1
ATOM 721 N N . ASN A 1 87 ? -11.581 -8.351 4.190 1.00 89.19 87 ASN A N 1
ATOM 722 C CA . ASN A 1 87 ? -11.329 -9.780 4.372 1.00 89.19 87 ASN A CA 1
ATOM 723 C C . ASN A 1 87 ? -10.765 -10.480 3.127 1.00 89.19 87 ASN A C 1
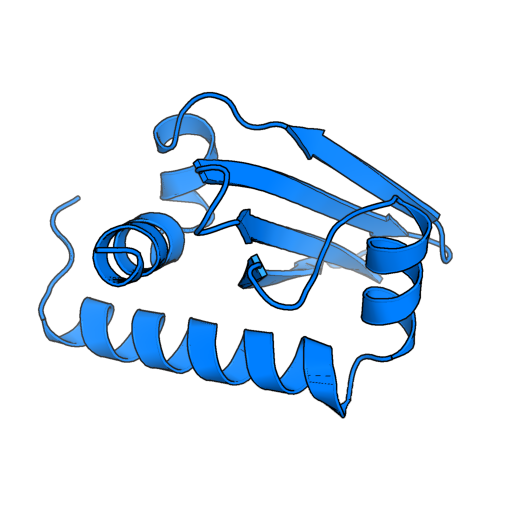ATOM 725 O O . ASN A 1 87 ? -10.257 -11.585 3.266 1.00 89.19 87 ASN A O 1
ATOM 729 N N . GLU A 1 88 ? -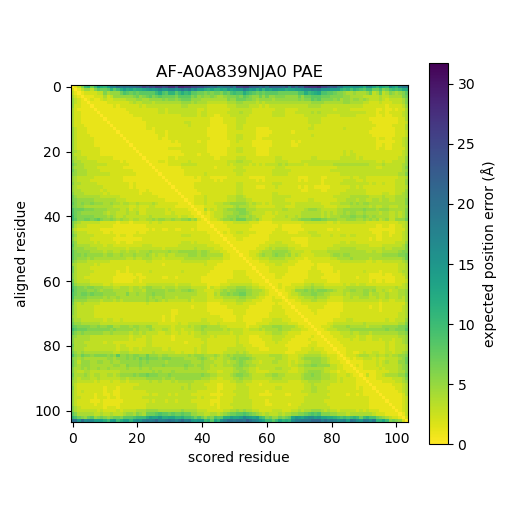10.830 -9.877 1.936 1.00 90.88 88 GLU A N 1
ATOM 730 C CA . GLU A 1 88 ? -10.226 -10.450 0.721 1.00 90.88 88 GLU A CA 1
ATOM 731 C C . GLU A 1 88 ? -8.696 -10.448 0.775 1.00 90.88 88 GLU A C 1
ATOM 733 O O . GLU A 1 88 ? -8.051 -11.250 0.108 1.00 90.88 88 GLU A O 1
ATOM 738 N N . VAL A 1 89 ? -8.118 -9.540 1.565 1.00 92.00 89 VAL A N 1
ATOM 739 C CA . VAL A 1 89 ? -6.669 -9.321 1.643 1.00 92.00 89 VAL A CA 1
ATOM 740 C C . VAL A 1 89 ? -6.131 -9.389 3.070 1.00 92.00 89 VAL A C 1
ATOM 742 O O . VAL A 1 89 ? -4.930 -9.267 3.266 1.00 92.00 89 VAL A O 1
ATOM 745 N N . SER A 1 90 ? -6.982 -9.591 4.080 1.00 87.38 90 SER A N 1
ATOM 746 C CA . SER A 1 90 ? -6.570 -9.522 5.489 1.00 87.38 90 SER A CA 1
ATOM 747 C C . SER A 1 90 ? -5.640 -10.643 5.939 1.00 87.38 90 SER A C 1
ATOM 749 O O . SER A 1 90 ? -4.954 -10.474 6.943 1.00 87.38 90 SER A O 1
ATOM 751 N N . ASP A 1 91 ? -5.660 -11.782 5.248 1.00 89.19 91 ASP A N 1
ATOM 752 C CA . ASP A 1 91 ? -4.786 -12.914 5.567 1.00 89.19 91 ASP A CA 1
ATOM 753 C C . ASP A 1 91 ? -3.359 -12.663 5.056 1.00 89.19 91 ASP A C 1
ATOM 755 O O . ASP A 1 91 ? -2.396 -12.972 5.755 1.00 89.19 91 ASP A O 1
ATOM 759 N N . ASP A 1 92 ? -3.233 -12.032 3.884 1.00 91.81 92 ASP A N 1
ATOM 760 C CA . ASP A 1 92 ? -1.947 -11.659 3.278 1.00 91.81 92 ASP A CA 1
ATOM 761 C C . ASP A 1 92 ? -1.398 -10.337 3.843 1.00 91.81 92 ASP A C 1
ATOM 763 O O . ASP A 1 92 ? -0.187 -10.138 3.913 1.00 91.81 92 ASP A O 1
ATOM 767 N N . TYR A 1 93 ? -2.293 -9.429 4.245 1.00 94.62 93 TYR A N 1
ATOM 768 C CA . TYR A 1 93 ? -1.981 -8.087 4.737 1.00 94.62 93 TYR A CA 1
ATOM 769 C C . TYR A 1 93 ? -2.711 -7.801 6.061 1.00 94.62 93 TYR A C 1
ATOM 771 O O . TYR A 1 93 ? -3.623 -6.961 6.111 1.00 94.62 93 TYR A O 1
ATOM 779 N N . PRO A 1 94 ? -2.343 -8.475 7.165 1.00 94.19 94 PRO A N 1
ATOM 780 C CA . PRO A 1 94 ? -2.945 -8.234 8.479 1.00 94.19 94 PRO A CA 1
ATOM 781 C C . PRO A 1 94 ? -2.791 -6.777 8.951 1.00 94.19 94 PRO A C 1
ATOM 783 O O . PRO A 1 94 ? -3.663 -6.263 9.663 1.00 94.19 94 PRO A O 1
ATOM 786 N N . GLN A 1 95 ? -1.751 -6.077 8.481 1.00 95.06 95 GLN A N 1
ATOM 787 C CA . GLN A 1 95 ? -1.505 -4.650 8.705 1.00 95.06 95 GLN A CA 1
ATOM 788 C C . GLN A 1 95 ? -2.699 -3.774 8.299 1.00 95.06 95 GLN A C 1
ATOM 790 O O . GLN A 1 95 ? -2.912 -2.712 8.885 1.00 95.06 95 GLN A O 1
ATOM 795 N N . LEU A 1 96 ? -3.524 -4.205 7.335 1.00 95.19 96 LEU A N 1
ATOM 796 C CA . LEU A 1 96 ? -4.672 -3.428 6.860 1.00 95.19 96 LEU A CA 1
ATOM 797 C C . LEU A 1 96 ? -5.652 -3.088 7.988 1.00 95.19 96 LEU A C 1
ATOM 799 O O . LEU A 1 96 ? -6.183 -1.979 8.032 1.00 95.19 96 LEU A O 1
ATOM 803 N N . GLN A 1 97 ? -5.867 -4.005 8.934 1.00 93.62 97 GLN A N 1
ATOM 804 C CA . GLN A 1 97 ? -6.754 -3.748 10.073 1.00 93.62 97 GLN A CA 1
ATOM 805 C C . GLN A 1 97 ? -6.210 -2.628 10.970 1.00 93.62 97 GLN A C 1
ATOM 807 O O . GLN A 1 97 ? -6.979 -1.805 11.470 1.00 93.62 97 GLN A O 1
ATOM 812 N N . VAL A 1 98 ? -4.884 -2.563 11.132 1.00 94.38 98 VAL A N 1
ATOM 813 C CA . VAL A 1 98 ? -4.207 -1.487 11.864 1.00 94.38 98 VAL A CA 1
ATOM 814 C C . VAL A 1 98 ? -4.309 -0.180 11.084 1.00 94.38 98 VAL A C 1
ATOM 816 O O . VAL A 1 98 ? -4.740 0.823 11.646 1.00 94.38 98 VAL A O 1
ATOM 819 N N . ALA A 1 99 ? -4.024 -0.193 9.780 1.00 94.38 99 ALA A N 1
ATOM 820 C CA . ALA A 1 99 ? -4.125 0.983 8.916 1.00 94.38 99 ALA A CA 1
ATOM 821 C C . ALA A 1 99 ? -5.524 1.628 8.946 1.00 94.38 99 ALA A C 1
ATOM 823 O O . ALA A 1 99 ? -5.632 2.852 9.032 1.00 94.38 99 ALA A O 1
ATOM 824 N N . ILE A 1 100 ? -6.586 0.815 8.930 1.00 93.06 100 ILE A N 1
ATOM 825 C CA . ILE A 1 100 ? -7.976 1.282 9.043 1.00 93.06 100 ILE A CA 1
ATOM 826 C C . ILE A 1 100 ? -8.230 1.906 10.418 1.00 93.06 100 ILE A C 1
ATOM 828 O O . ILE A 1 100 ? -8.789 2.994 10.489 1.00 93.06 100 ILE A O 1
ATOM 832 N N . SER A 1 101 ? -7.759 1.280 11.501 1.00 90.88 101 SER A N 1
ATOM 833 C CA . SER A 1 101 ? -7.918 1.822 12.861 1.00 90.88 101 SER A CA 1
ATOM 834 C C . SER A 1 101 ? -7.170 3.141 13.110 1.00 90.88 101 SER A C 1
ATOM 836 O O . SER A 1 101 ? -7.495 3.866 14.043 1.00 90.88 101 SER A O 1
ATOM 83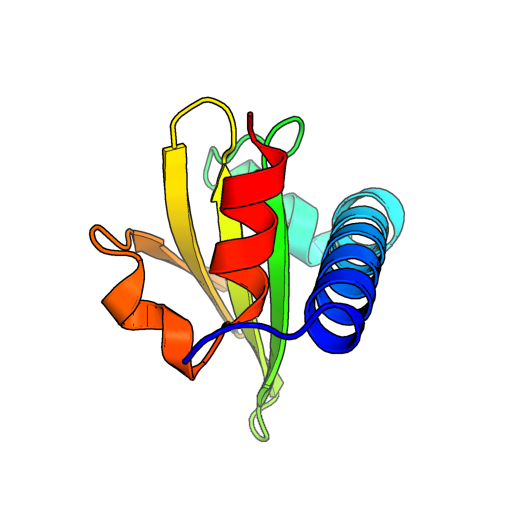8 N N . LEU A 1 102 ? -6.161 3.454 12.287 1.00 84.94 102 LEU A N 1
ATOM 839 C CA . LEU A 1 102 ? -5.402 4.710 12.325 1.00 84.94 102 LEU A CA 1
ATOM 840 C C . LEU A 1 102 ? -6.041 5.825 11.478 1.00 84.94 102 LEU A C 1
ATOM 842 O O . LEU A 1 102 ? -5.510 6.937 11.441 1.00 84.94 102 LEU A O 1
ATOM 846 N N . ALA A 1 103 ? -7.102 5.520 10.727 1.00 76.19 103 ALA A N 1
ATOM 847 C CA . ALA A 1 103 ? -7.807 6.487 9.888 1.00 76.19 103 ALA A CA 1
ATOM 848 C C . ALA A 1 103 ? -8.909 7.262 10.634 1.00 76.19 103 ALA A C 1
ATOM 850 O O . ALA A 1 103 ? -9.440 8.211 10.053 1.00 76.19 103 ALA A O 1
ATOM 851 N N . ASP A 1 104 ? -9.210 6.873 11.879 1.00 54.91 104 ASP A N 1
ATOM 852 C CA . ASP A 1 104 ? -10.131 7.556 12.801 1.00 54.91 104 ASP A CA 1
ATOM 853 C C . ASP A 1 104 ? -9.528 8.821 13.447 1.00 54.91 104 ASP A C 1
ATOM 855 O O . ASP A 1 104 ? -8.326 8.815 13.812 1.00 54.91 104 ASP A O 1
#

Mean predicted aligned error: 3.1 Å

Secondary structure (DSSP, 8-state):
----HHHHHHHHHHHHHHHHHHHHT-HHHHHHHHHTT--GGGEEEEEEEE-TTS-EEEEEEETTTTEEEEEEEETTEEEEEEES-GGGTTTT-THHHHHHHT--

Sequence (104 aa):
MKITTEEFQDYKLEIEELTALLHNEWFDLKNLIISNNINLERTLLVGYYEDAEGKEHGLLYNKKDNFILKFEVFNNNISLTSIDQVNEVSDDYPQLQVAISLAD

pLDDT: mean 93.59, std 6.44, range [54.91, 98.06]

Foldseek 3Di:
DDQDPVNLVVQVVVQVVQLCCLVPPPVLVVCQCVVVVHDSVQKIFNDWDADPVRKIWTWIAGLPVGWIWIWIDDPSHIDIDTDPDCVVCCVVRVSVVSVNVVSD

Solvent-accessible surface area (backbone atoms only — not comparable to full-atom values): 5960 Å² total; per-residue (Å²): 134,84,81,46,76,64,58,46,51,51,38,50,49,49,24,53,51,46,30,47,39,42,75,75,67,39,56,67,63,41,49,55,46,44,74,69,75,48,67,62,95,53,35,40,34,45,42,74,52,67,50,99,86,68,36,37,38,36,33,38,38,29,58,82,81,71,45,37,34,39,38,39,37,49,95,94,41,78,48,79,43,82,51,94,51,72,79,83,45,36,87,86,34,57,32,48,63,50,56,57,67,66,54,112

Radius of gyration: 13.11 Å; Cα contacts (8 Å, |Δi|>4): 149; chains: 1; bounding box: 28×27×37 Å

Nearest PDB structures (foldseek):
  3n10-assembly1_A  TM=4.899E-01  e=7.143E-01  Yersinia pestis
  2fjt-assembly1_B  TM=4.622E-01  e=5.923E-01  Yersinia pestis KIM10+
  5yp4-assembly2_C  TM=6.948E-01  e=4.651E+00  Pseudoxanthomonas mexicana
  7pog-assembly1_A  TM=4.275E-01  e=2.340E+00  Clostridioides difficile
  4pl1-assembly2_A  TM=3.393E-01  e=1.609E+00  Escherichia coli DH1